Protein AF-A0A520ZX31-F1 (afdb_monomer)

Radius of gyration: 14.0 Å; Cα contacts (8 Å, |Δi|>4): 42; chains: 1; bounding box: 30×18×32 Å

Sequence (45 aa):
MWLYTDTVTEHFQNPRNVGEVEDANGVGDVGSLACGDALKLTLKI

Structure (mmCIF, N/CA/C/O backbone):
data_AF-A0A520ZX31-F1
#
_entry.id   AF-A0A520ZX31-F1
#
loop_
_atom_site.group_PDB
_atom_site.id
_atom_site.type_symbol
_atom_site.label_atom_id
_atom_site.label_alt_id
_atom_site.label_comp_id
_atom_site.label_asym_id
_atom_site.label_entity_id
_atom_site.label_seq_id
_atom_site.pdbx_PDB_ins_code
_atom_site.Cartn_x
_atom_site.Cartn_y
_atom_site.Cartn_z
_atom_site.occupancy
_atom_site.B_iso_or_equiv
_atom_site.auth_seq_id
_atom_site.auth_comp_id
_atom_site.auth_asym_id
_atom_site.auth_atom_id
_atom_site.pdbx_PDB_model_num
ATOM 1 N N . MET A 1 1 ? 17.789 -5.567 -18.484 1.00 55.47 1 MET A N 1
ATOM 2 C CA . MET A 1 1 ? 17.038 -5.951 -17.272 1.00 55.47 1 MET A CA 1
ATOM 3 C C . MET A 1 1 ? 17.158 -4.788 -16.308 1.00 55.47 1 MET A C 1
ATOM 5 O O . MET A 1 1 ? 18.287 -4.380 -16.065 1.00 55.47 1 MET A O 1
ATOM 9 N N . TRP A 1 2 ? 16.060 -4.181 -15.860 1.00 74.81 2 TRP A N 1
ATOM 10 C CA . TRP A 1 2 ? 16.159 -3.112 -14.864 1.00 74.81 2 TRP A CA 1
ATOM 11 C C . TRP A 1 2 ? 16.689 -3.711 -13.560 1.00 74.81 2 TRP A C 1
ATOM 13 O O . TRP A 1 2 ? 16.162 -4.712 -13.083 1.00 74.81 2 TRP A O 1
ATOM 23 N N . LEU A 1 3 ? 17.768 -3.137 -13.035 1.00 85.44 3 LEU A N 1
ATOM 24 C CA . LEU A 1 3 ? 18.292 -3.488 -11.721 1.00 85.44 3 LEU A CA 1
ATOM 25 C C . LEU A 1 3 ? 17.502 -2.681 -10.697 1.00 85.44 3 LEU A C 1
ATOM 27 O O . LEU A 1 3 ? 17.738 -1.485 -10.525 1.00 85.44 3 LEU A O 1
ATOM 31 N N . TYR A 1 4 ? 16.525 -3.324 -10.065 1.00 92.25 4 TYR A N 1
ATOM 32 C CA . TYR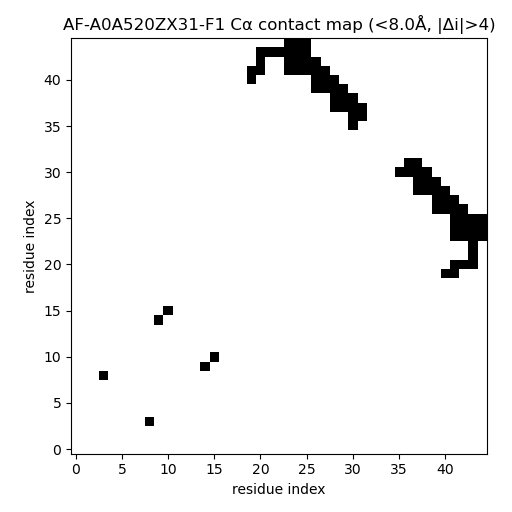 A 1 4 ? 15.895 -2.770 -8.875 1.00 92.25 4 TYR A CA 1
ATOM 33 C C . TYR A 1 4 ? 16.865 -2.883 -7.707 1.00 92.25 4 TYR A C 1
ATOM 35 O O . TYR A 1 4 ? 17.640 -3.835 -7.621 1.00 92.25 4 TYR A O 1
ATOM 43 N N . THR A 1 5 ? 16.835 -1.898 -6.816 1.00 96.00 5 THR A N 1
ATOM 44 C CA . THR A 1 5 ? 17.620 -1.978 -5.587 1.00 96.00 5 THR A CA 1
ATOM 45 C C . THR A 1 5 ? 17.115 -3.134 -4.730 1.00 96.00 5 THR A C 1
ATOM 47 O O . THR A 1 5 ? 15.944 -3.526 -4.814 1.00 96.00 5 THR A O 1
ATOM 50 N N . ASP A 1 6 ? 17.981 -3.638 -3.857 1.00 95.75 6 ASP A N 1
ATOM 51 C CA . ASP A 1 6 ? 17.603 -4.673 -2.892 1.00 95.75 6 ASP A CA 1
ATOM 52 C C . ASP A 1 6 ? 16.402 -4.221 -2.050 1.00 95.75 6 ASP A C 1
ATOM 54 O O . ASP A 1 6 ? 15.470 -4.986 -1.824 1.00 95.75 6 ASP A O 1
ATOM 58 N N . THR A 1 7 ? 16.353 -2.934 -1.690 1.00 96.31 7 THR A N 1
ATOM 59 C CA . THR A 1 7 ? 15.237 -2.328 -0.953 1.00 96.31 7 THR A CA 1
ATOM 60 C C . THR A 1 7 ? 13.906 -2.431 -1.696 1.00 96.31 7 THR A C 1
ATOM 62 O O . THR A 1 7 ? 12.902 -2.808 -1.096 1.00 96.31 7 THR A O 1
ATOM 65 N N . VAL A 1 8 ? 13.868 -2.093 -2.990 1.00 96.38 8 VAL A N 1
ATOM 66 C CA . VAL A 1 8 ? 12.628 -2.179 -3.782 1.00 96.38 8 VAL A CA 1
ATOM 67 C C . VAL A 1 8 ? 12.191 -3.632 -3.918 1.00 96.38 8 VAL A C 1
ATOM 69 O O . VAL A 1 8 ? 11.016 -3.938 -3.733 1.00 96.38 8 VAL A O 1
ATOM 72 N N . THR A 1 9 ? 13.145 -4.522 -4.194 1.00 95.06 9 THR A N 1
ATOM 73 C CA . THR A 1 9 ? 12.892 -5.959 -4.336 1.00 95.06 9 THR A CA 1
ATOM 74 C C . THR A 1 9 ? 12.295 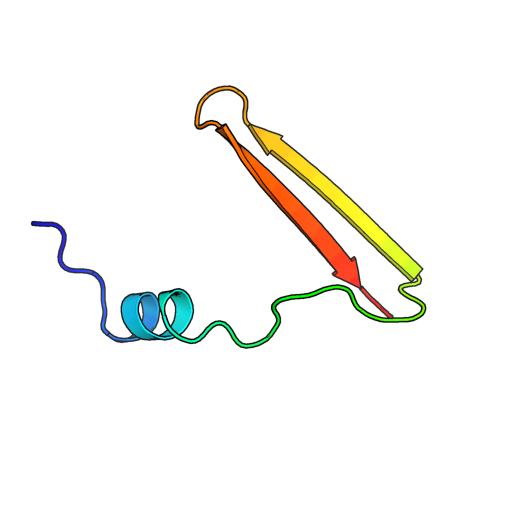-6.542 -3.056 1.00 95.06 9 THR A C 1
ATOM 76 O O . THR A 1 9 ? 11.290 -7.248 -3.115 1.00 95.06 9 THR A O 1
ATOM 79 N N . GLU A 1 10 ? 12.853 -6.187 -1.901 1.00 96.81 10 GLU A N 1
ATOM 80 C CA . GLU A 1 10 ? 12.377 -6.650 -0.600 1.00 96.81 10 GLU A CA 1
ATOM 81 C C . GLU A 1 10 ? 10.971 -6.136 -0.277 1.00 96.81 10 GLU A C 1
ATOM 83 O O . GLU A 1 10 ? 10.112 -6.907 0.135 1.00 96.81 10 GLU A O 1
ATOM 88 N N . HIS A 1 11 ? 10.684 -4.853 -0.510 1.00 97.00 11 HIS A N 1
ATOM 89 C CA . HIS A 1 11 ? 9.340 -4.314 -0.277 1.00 97.00 11 HIS A CA 1
ATOM 90 C C . HIS A 1 11 ? 8.281 -4.893 -1.214 1.00 97.00 11 HIS A C 1
ATOM 92 O O . HIS A 1 11 ? 7.124 -5.015 -0.816 1.00 97.00 11 HIS A O 1
ATOM 98 N N . PHE A 1 12 ? 8.669 -5.236 -2.442 1.00 95.31 12 PHE A N 1
ATOM 99 C CA . PHE A 1 12 ? 7.777 -5.862 -3.407 1.00 95.31 12 PHE A CA 1
ATOM 100 C C . PHE A 1 12 ? 7.450 -7.313 -3.030 1.00 95.31 12 PHE A C 1
ATOM 102 O O . PHE A 1 12 ? 6.296 -7.719 -3.124 1.00 95.31 12 PHE A O 1
ATOM 109 N N . GLN A 1 13 ? 8.445 -8.088 -2.587 1.00 96.12 13 GLN A N 1
ATOM 110 C CA . GLN A 1 13 ? 8.250 -9.494 -2.212 1.00 96.12 13 GLN A CA 1
ATOM 111 C C . GLN A 1 13 ? 7.659 -9.663 -0.805 1.00 96.12 13 GLN A C 1
ATOM 113 O O . GLN A 1 13 ? 6.856 -10.568 -0.592 1.00 96.12 13 GLN A O 1
ATOM 118 N N . ASN A 1 14 ? 8.019 -8.782 0.133 1.00 97.44 14 ASN A N 1
ATOM 119 C CA . ASN A 1 14 ? 7.638 -8.837 1.547 1.00 97.44 14 ASN A CA 1
ATOM 120 C C . ASN A 1 14 ? 6.983 -7.514 2.012 1.00 97.44 14 ASN A C 1
ATOM 122 O O . ASN A 1 14 ? 7.526 -6.792 2.861 1.00 97.44 14 ASN A O 1
ATOM 126 N N . PRO A 1 15 ? 5.812 -7.143 1.461 1.00 97.00 15 PRO A N 1
ATOM 127 C CA . PRO A 1 15 ? 5.141 -5.899 1.815 1.00 97.00 15 PRO A CA 1
ATOM 128 C C . PRO A 1 15 ? 4.584 -5.956 3.250 1.00 97.00 15 PRO A C 1
ATOM 130 O O . PRO A 1 15 ? 3.996 -6.944 3.680 1.00 97.00 15 PRO A O 1
ATOM 133 N N . ARG A 1 16 ? 4.767 -4.874 4.015 1.00 96.62 16 ARG A N 1
ATOM 134 C CA . ARG A 1 16 ? 4.585 -4.875 5.484 1.00 96.62 16 ARG A CA 1
ATOM 135 C C . ARG A 1 16 ? 3.190 -4.466 5.959 1.00 96.62 16 ARG A C 1
ATOM 137 O O . ARG A 1 16 ? 2.843 -4.723 7.105 1.00 96.62 16 ARG A O 1
ATOM 144 N N . ASN A 1 17 ? 2.408 -3.806 5.107 1.00 96.25 17 ASN A N 1
ATOM 145 C CA . ASN A 1 17 ? 1.131 -3.181 5.473 1.00 96.25 17 ASN A CA 1
ATOM 146 C C . ASN A 1 17 ? 0.023 -3.515 4.466 1.00 96.25 17 ASN A C 1
ATOM 148 O O . ASN A 1 17 ? -0.794 -2.664 4.130 1.00 96.25 17 ASN A O 1
ATOM 152 N N . VAL A 1 18 ? 0.031 -4.741 3.939 1.00 96.69 18 VAL A N 1
ATOM 153 C CA . VAL A 1 18 ? -1.021 -5.204 3.027 1.00 96.69 18 VAL A CA 1
ATOM 154 C C . VAL A 1 18 ? -2.260 -5.579 3.825 1.00 96.69 18 VAL A C 1
ATOM 156 O O . VAL A 1 18 ? -2.166 -6.296 4.817 1.00 96.69 18 VAL A O 1
ATOM 159 N N . GLY A 1 19 ? -3.416 -5.127 3.349 1.00 95.44 19 GLY A N 1
ATOM 160 C CA . GLY A 1 19 ? -4.716 -5.409 3.941 1.00 95.44 19 GLY A CA 1
ATOM 161 C C . GLY A 1 19 ? -5.499 -4.132 4.204 1.00 95.44 19 GLY A C 1
ATOM 162 O 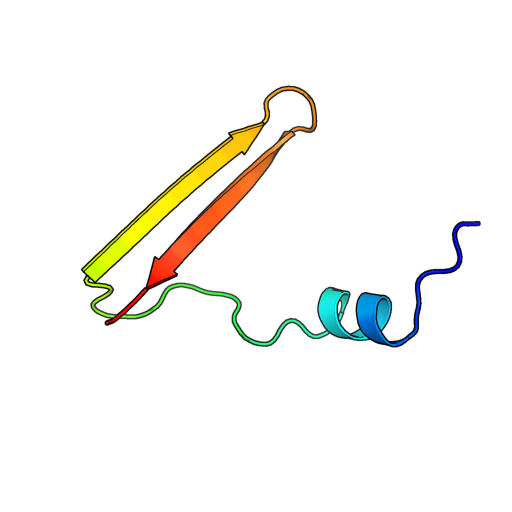O . GLY A 1 19 ? -5.121 -3.050 3.756 1.00 95.44 19 GLY A O 1
ATOM 163 N N . GLU A 1 20 ? -6.598 -4.275 4.93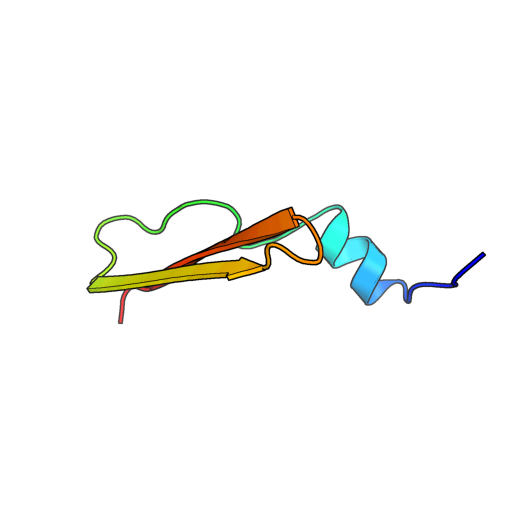3 1.00 96.06 20 GLU A N 1
ATOM 164 C CA . GLU A 1 20 ? -7.414 -3.156 5.393 1.00 96.06 20 GLU A CA 1
ATOM 165 C C . GLU A 1 20 ? -7.219 -2.979 6.906 1.00 96.06 20 GLU A C 1
ATOM 167 O O . GLU A 1 20 ? -7.088 -3.952 7.651 1.00 96.06 20 GLU A O 1
ATOM 172 N N . VAL A 1 21 ? -7.167 -1.727 7.360 1.00 97.25 21 VAL A N 1
ATOM 173 C CA . VAL A 1 21 ? -7.116 -1.381 8.786 1.00 97.25 21 VAL A CA 1
ATOM 174 C C . VAL A 1 21 ? -8.534 -1.426 9.356 1.00 97.25 21 VAL A C 1
ATOM 176 O O . VAL A 1 21 ? -9.432 -0.762 8.839 1.00 97.25 21 VAL A O 1
ATOM 179 N N . GLU A 1 22 ? -8.737 -2.177 10.439 1.00 96.44 22 GLU A N 1
ATOM 180 C CA . GLU A 1 22 ? -10.033 -2.273 11.121 1.00 96.44 22 GLU A CA 1
ATOM 181 C C . GLU A 1 22 ? -10.421 -0.953 11.817 1.00 96.44 22 GLU A C 1
ATOM 183 O O . GLU A 1 22 ? -9.596 -0.290 12.460 1.00 96.44 22 GLU A O 1
ATOM 188 N N . ASP A 1 23 ? -11.694 -0.572 11.686 1.00 96.38 23 ASP A N 1
ATOM 189 C CA . ASP A 1 23 ? -12.246 0.729 12.093 1.00 96.38 23 ASP A CA 1
ATOM 190 C C . ASP A 1 23 ? -11.441 1.927 11.557 1.00 96.38 23 ASP A C 1
ATOM 192 O O . ASP A 1 23 ? -11.183 2.902 12.273 1.00 96.38 23 ASP A O 1
ATOM 196 N 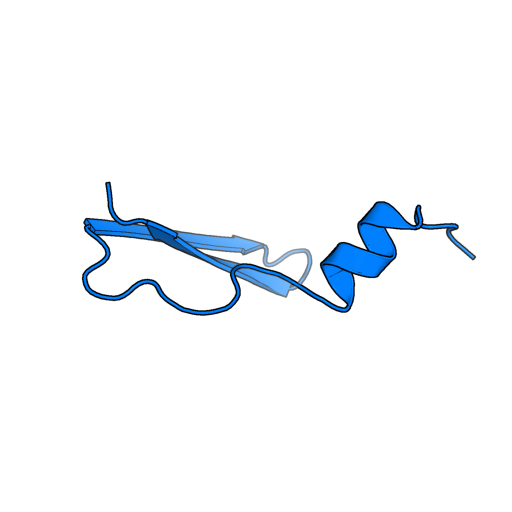N . ALA A 1 24 ? -10.996 1.847 10.302 1.00 97.62 24 ALA A N 1
ATOM 197 C CA . ALA A 1 24 ? -10.388 2.978 9.619 1.00 97.62 24 ALA A CA 1
ATOM 198 C C . ALA A 1 24 ? -11.356 4.173 9.582 1.00 97.62 24 ALA A C 1
ATOM 200 O O . ALA A 1 24 ? -12.521 4.042 9.208 1.00 97.62 24 ALA A O 1
ATOM 201 N N . ASN A 1 25 ? -10.856 5.355 9.936 1.00 97.75 25 ASN A N 1
ATOM 202 C CA . ASN A 1 25 ? -11.591 6.618 9.858 1.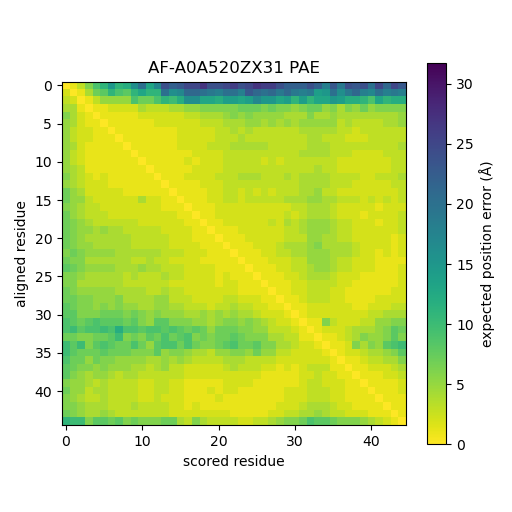00 97.75 25 ASN A CA 1
ATOM 203 C C . ASN A 1 25 ? -11.136 7.502 8.683 1.00 97.75 25 ASN A C 1
ATOM 205 O O . ASN A 1 25 ? -11.702 8.571 8.464 1.00 97.75 25 ASN A O 1
ATOM 209 N N . GLY A 1 26 ? -10.160 7.039 7.898 1.00 97.56 26 GLY A N 1
ATOM 210 C CA . GLY A 1 26 ? -9.813 7.578 6.589 1.00 97.56 26 GLY A CA 1
ATOM 211 C C . GLY A 1 26 ? -9.743 6.463 5.550 1.00 97.56 26 GLY A C 1
ATOM 212 O O . GLY A 1 26 ? -9.062 5.462 5.761 1.00 97.56 26 GLY A O 1
ATOM 213 N N . VAL A 1 27 ? -10.428 6.634 4.419 1.00 97.75 27 VAL A N 1
ATOM 214 C CA . VAL A 1 27 ? -10.393 5.701 3.281 1.00 97.75 27 VAL A CA 1
ATOM 215 C C . VAL A 1 27 ? -10.215 6.501 1.995 1.00 97.75 27 VAL A C 1
ATOM 217 O O . VAL A 1 27 ? -10.876 7.523 1.810 1.00 97.75 27 VAL A O 1
ATOM 220 N N . GLY A 1 28 ? -9.316 6.053 1.121 1.00 97.00 28 GLY A N 1
ATOM 221 C CA . GLY A 1 28 ? -9.088 6.659 -0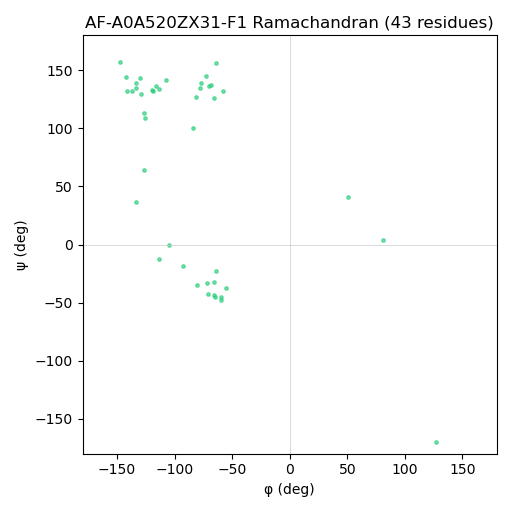.187 1.00 97.00 28 GLY A CA 1
ATOM 222 C C . GLY A 1 28 ? -8.834 5.607 -1.258 1.00 97.00 28 GLY A C 1
ATOM 223 O O . GLY A 1 28 ? -8.000 4.724 -1.072 1.00 97.00 28 GLY A O 1
ATOM 224 N N . ASP A 1 29 ? -9.523 5.744 -2.387 1.00 96.69 29 ASP A N 1
ATOM 225 C CA . ASP A 1 29 ? -9.370 4.894 -3.564 1.00 96.69 29 ASP A CA 1
ATOM 226 C C . ASP A 1 29 ? -8.862 5.730 -4.743 1.00 96.69 29 ASP A C 1
ATOM 228 O O . ASP A 1 29 ? -9.342 6.837 -5.001 1.00 96.69 29 ASP A O 1
ATOM 232 N N . VAL A 1 30 ? -7.892 5.197 -5.483 1.00 95.50 30 VAL A N 1
ATOM 233 C CA . VAL A 1 30 ? -7.387 5.801 -6.719 1.00 95.50 30 VAL A CA 1
ATOM 234 C C . VAL A 1 30 ? -7.084 4.715 -7.740 1.00 95.50 30 VAL A C 1
ATOM 236 O O . VAL A 1 30 ? -6.632 3.627 -7.395 1.00 95.50 30 VAL A O 1
ATOM 239 N N . GLY A 1 31 ? -7.322 5.004 -9.015 1.00 94.06 31 GLY A N 1
ATOM 240 C CA . GLY A 1 31 ? -6.973 4.104 -10.103 1.00 94.06 31 GLY A CA 1
ATOM 241 C C . GLY A 1 31 ? -6.590 4.863 -11.362 1.00 94.06 31 GLY A C 1
ATOM 242 O O . GLY A 1 31 ? -6.978 6.015 -11.554 1.00 94.06 31 GLY A O 1
ATOM 243 N N . SER A 1 32 ? -5.819 4.209 -12.222 1.00 94.88 32 SER A N 1
ATOM 244 C CA . SER A 1 32 ? -5.368 4.757 -13.496 1.00 94.88 32 SER A CA 1
ATOM 245 C C . SER A 1 32 ? -5.728 3.802 -14.624 1.00 94.88 32 SER A C 1
ATOM 247 O O . SER A 1 32 ? -5.164 2.719 -14.755 1.00 94.88 32 SER A O 1
ATOM 249 N N . LEU A 1 33 ? -6.641 4.236 -15.495 1.00 87.69 33 LEU A N 1
ATOM 250 C CA . LEU A 1 33 ? -7.036 3.466 -16.679 1.00 87.69 33 LEU A CA 1
ATOM 251 C C . LEU A 1 33 ? -5.884 3.280 -17.677 1.00 87.69 33 LEU A C 1
ATOM 253 O O . LEU A 1 33 ? -5.917 2.354 -18.479 1.00 87.69 33 LEU A O 1
ATOM 257 N N . ALA A 1 34 ? -4.874 4.151 -17.635 1.00 93.38 34 ALA A N 1
ATOM 258 C CA . ALA A 1 34 ? -3.741 4.095 -18.551 1.00 93.38 34 ALA A CA 1
ATOM 259 C C . ALA A 1 34 ? -2.796 2.917 -18.260 1.00 93.38 34 ALA A C 1
ATOM 261 O O . ALA A 1 34 ? -2.211 2.372 -19.193 1.00 93.38 34 ALA A O 1
ATOM 262 N N . CYS A 1 35 ? -2.644 2.525 -16.990 1.00 92.44 35 CYS A N 1
ATOM 263 C CA . CYS A 1 35 ? -1.791 1.403 -16.579 1.00 92.44 35 CYS A CA 1
ATOM 264 C C . CYS A 1 35 ? -2.569 0.213 -16.000 1.00 92.44 35 CYS A C 1
ATOM 266 O O . CYS A 1 35 ? -2.005 -0.869 -15.884 1.00 92.44 35 CYS A O 1
ATOM 268 N N . GLY A 1 36 ? -3.856 0.384 -15.686 1.00 92.25 36 GLY A N 1
ATOM 269 C CA . GLY A 1 36 ? -4.693 -0.653 -15.080 1.00 92.25 36 GLY A CA 1
ATOM 270 C C . GLY A 1 36 ? -4.514 -0.795 -13.567 1.00 92.25 36 GLY A C 1
ATOM 271 O O . GLY A 1 36 ? -5.143 -1.664 -12.969 1.00 92.25 36 GLY A O 1
ATOM 272 N N . ASP A 1 37 ? -3.698 0.057 -12.944 1.00 94.69 37 ASP A N 1
ATOM 273 C CA . ASP A 1 37 ? -3.456 0.009 -11.506 1.00 94.69 37 ASP A CA 1
ATOM 274 C C . ASP A 1 37 ? -4.629 0.611 -10.730 1.00 94.69 37 ASP A C 1
ATOM 276 O O . ASP A 1 37 ? -5.163 1.667 -11.085 1.00 94.69 37 ASP A O 1
ATOM 280 N N . ALA A 1 38 ? -4.986 -0.041 -9.627 1.00 95.00 38 ALA A N 1
ATOM 281 C CA . ALA A 1 38 ? -5.932 0.456 -8.639 1.00 95.00 38 ALA A CA 1
ATOM 282 C C . ALA A 1 38 ? -5.352 0.257 -7.236 1.00 95.00 38 ALA A C 1
ATOM 284 O O . ALA A 1 38 ? -4.745 -0.773 -6.942 1.00 95.00 38 ALA A O 1
ATOM 285 N N . LEU A 1 39 ? -5.536 1.253 -6.375 1.00 95.56 39 LEU A N 1
ATOM 286 C CA . LEU A 1 39 ? -4.984 1.295 -5.031 1.00 95.56 39 LEU A CA 1
ATOM 287 C C . LEU A 1 39 ? -6.047 1.796 -4.051 1.00 95.56 39 LEU A C 1
ATOM 289 O O . LEU A 1 39 ? -6.687 2.819 -4.289 1.00 95.56 39 LEU A O 1
ATOM 293 N N . LYS A 1 40 ? -6.191 1.076 -2.937 1.00 96.62 40 LYS A N 1
ATOM 294 C CA . LYS A 1 40 ? -6.995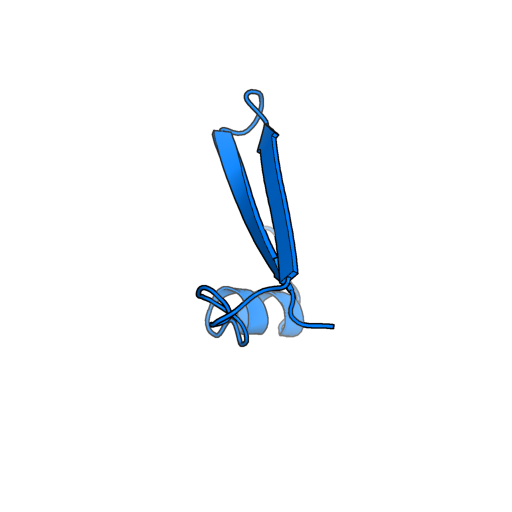 1.471 -1.781 1.00 96.62 40 LYS A CA 1
ATOM 295 C C . LYS A 1 40 ? -6.075 1.709 -0.591 1.00 96.62 40 LYS A C 1
ATOM 297 O O . LYS A 1 40 ? -5.205 0.888 -0.307 1.00 96.62 40 LYS A O 1
ATOM 302 N N . LEU A 1 41 ? -6.293 2.812 0.117 1.00 97.25 41 LEU A N 1
ATOM 303 C CA . LEU A 1 41 ? -5.631 3.141 1.375 1.00 97.25 41 LEU A CA 1
ATOM 304 C C . LEU A 1 41 ? -6.665 3.265 2.488 1.00 97.25 41 LEU A C 1
ATOM 306 O O . LEU A 1 41 ? -7.660 3.974 2.345 1.00 97.25 41 LEU A O 1
ATOM 310 N N . THR A 1 42 ? -6.388 2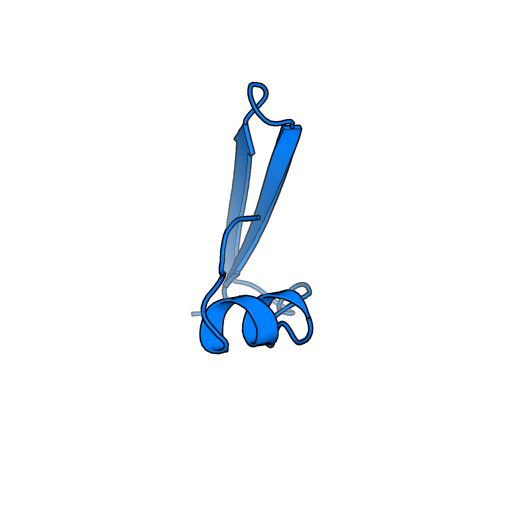.617 3.615 1.00 98.12 42 THR A N 1
ATOM 311 C CA . THR A 1 42 ? -7.166 2.729 4.854 1.00 98.12 42 THR A CA 1
ATOM 312 C C . THR A 1 42 ? -6.269 3.250 5.969 1.00 98.12 42 THR A C 1
ATOM 314 O O . THR A 1 42 ? -5.159 2.750 6.156 1.00 98.12 42 THR A O 1
ATOM 317 N N . LEU A 1 43 ? -6.747 4.240 6.715 1.00 97.06 43 LEU A N 1
ATOM 318 C CA . LEU A 1 43 ? -6.029 4.938 7.777 1.00 97.06 43 LEU A CA 1
ATOM 319 C C . LEU A 1 43 ? -6.897 4.983 9.039 1.00 97.06 43 LEU A C 1
ATOM 321 O O . LEU A 1 43 ? -8.111 5.171 8.956 1.00 97.06 43 LEU A O 1
ATOM 325 N N . LYS A 1 44 ? -6.263 4.853 10.206 1.00 96.75 44 LYS A N 1
ATOM 326 C CA . LYS A 1 44 ? -6.873 5.065 11.525 1.00 96.75 44 LYS A CA 1
ATOM 327 C C . LYS A 1 44 ? -6.028 6.088 12.280 1.00 96.75 44 LYS A C 1
ATOM 329 O O . LYS A 1 44 ? -4.880 5.787 12.604 1.00 96.75 44 LYS A O 1
ATOM 334 N N . ILE A 1 45 ? -6.559 7.298 12.457 1.00 92.88 45 ILE A N 1
ATOM 335 C CA . ILE A 1 45 ? -5.832 8.489 12.943 1.00 92.88 45 ILE A CA 1
ATOM 336 C C . ILE A 1 45 ? -6.595 9.172 14.074 1.00 92.88 45 ILE A C 1
ATOM 338 O O . ILE A 1 45 ? -7.836 9.260 13.970 1.00 92.88 45 ILE A O 1
#

pLDDT: mean 94.15, std 7.01, range [55.47, 98.12]

Solvent-accessible surface area (backbone atoms only — not comparable to full-atom values): 3108 Å² total; per-residue (Å²): 130,87,83,72,53,71,70,57,50,45,48,69,77,60,60,90,78,80,80,79,53,84,84,42,78,40,77,50,76,52,70,39,87,90,79,69,53,72,48,78,48,56,37,73,132

Secondary structure (DSSP, 8-state):
-----HHHHHHHHS-SS-S--TT-SEEEEEEETTTTEEEEEEE--

Mean predicted aligned error: 3.96 Å

Foldseek 3Di:
DDDDDPVVVCCVVPPDDPDEDPPFPDKDWDDDPVVGDIDIDGHHD

Nearest PDB structures (foldseek):
  4eb5-assembly1_D  TM=8.661E-01  e=8.463E-03  Archaeoglobus fulgidus DSM 4304
  7pvw-assembly1_A  TM=3.102E-01  e=8.988E+00  Gallus gallus